Protein AF-A0A3B0SRJ9-F1 (afdb_monomer_lite)

Organism: NCBI:txid652676

Structure (mmCIF, N/CA/C/O backbone):
data_AF-A0A3B0SRJ9-F1
#
_entry.id   AF-A0A3B0SRJ9-F1
#
loop_
_atom_site.group_PDB
_atom_site.id
_atom_site.type_symbol
_atom_site.label_atom_id
_atom_site.label_alt_id
_atom_site.label_comp_id
_atom_site.label_asym_id
_atom_site.label_entity_id
_atom_site.label_seq_id
_atom_site.pdbx_PDB_ins_code
_atom_site.Cartn_x
_atom_site.Cartn_y
_atom_site.Cartn_z
_atom_site.occupancy
_atom_site.B_iso_or_equiv
_atom_site.auth_seq_id
_atom_site.auth_comp_id
_atom_site.auth_asym_id
_atom_site.auth_atom_id
_atom_site.pdbx_PDB_model_num
ATOM 1 N N . LEU A 1 1 ? 7.658 9.698 -13.520 1.00 46.25 1 LEU A N 1
ATOM 2 C CA . LEU A 1 1 ? 8.404 10.381 -14.604 1.00 46.25 1 LEU A CA 1
ATOM 3 C C . LEU A 1 1 ? 9.703 11.020 -14.106 1.00 46.25 1 LEU A C 1
ATOM 5 O O . LEU A 1 1 ? 10.735 10.687 -14.659 1.00 46.25 1 LEU A O 1
ATOM 9 N N . LEU A 1 2 ? 9.705 11.796 -13.011 1.00 41.28 2 LEU A N 1
ATOM 10 C CA . LEU A 1 2 ? 10.940 12.349 -12.409 1.00 41.28 2 LEU A CA 1
ATOM 11 C C . LEU A 1 2 ? 11.924 11.304 -11.833 1.00 41.28 2 LEU A C 1
ATOM 13 O O . LEU A 1 2 ? 13.122 11.542 -11.807 1.00 41.28 2 LEU A O 1
ATOM 17 N N . VAL A 1 3 ? 11.438 10.124 -11.431 1.00 49.16 3 VAL A N 1
ATOM 18 C CA . VAL A 1 3 ? 12.274 9.014 -10.921 1.00 49.16 3 VAL A CA 1
ATOM 19 C C . VAL A 1 3 ? 13.041 8.292 -12.041 1.00 49.16 3 VAL A C 1
ATOM 21 O O . VAL A 1 3 ? 14.076 7.693 -11.789 1.00 49.16 3 VAL A O 1
ATOM 24 N N . ALA A 1 4 ? 12.561 8.366 -13.288 1.00 49.34 4 ALA A N 1
ATOM 25 C CA . ALA A 1 4 ? 13.122 7.612 -14.412 1.00 49.34 4 ALA A CA 1
ATOM 26 C C . ALA A 1 4 ? 14.290 8.325 -15.123 1.00 49.34 4 ALA A C 1
ATOM 28 O O . ALA A 1 4 ? 14.901 7.732 -16.003 1.00 49.34 4 ALA A O 1
ATOM 29 N N . PHE A 1 5 ? 14.584 9.584 -14.769 1.00 54.41 5 PHE A N 1
ATOM 30 C CA . PHE A 1 5 ? 15.523 10.440 -15.510 1.00 54.41 5 PHE A CA 1
ATOM 31 C C . PHE A 1 5 ? 16.702 10.973 -14.684 1.00 54.41 5 PHE A C 1
ATOM 33 O O . PHE A 1 5 ? 17.517 11.711 -15.229 1.00 54.41 5 PHE A O 1
ATOM 40 N N . SER A 1 6 ? 16.804 10.655 -13.387 1.00 45.81 6 SER A N 1
ATOM 41 C CA . SER A 1 6 ? 17.746 11.363 -12.514 1.00 45.81 6 SER A CA 1
ATOM 42 C C . SER A 1 6 ? 18.942 10.529 -12.060 1.00 45.81 6 SER A C 1
ATOM 44 O O . SER A 1 6 ? 18.849 9.652 -11.204 1.00 45.81 6 SER A O 1
ATOM 46 N N . THR A 1 7 ? 20.094 10.882 -12.618 1.00 60.06 7 THR A N 1
ATOM 47 C CA . THR A 1 7 ? 21.420 10.267 -12.477 1.00 60.06 7 THR A CA 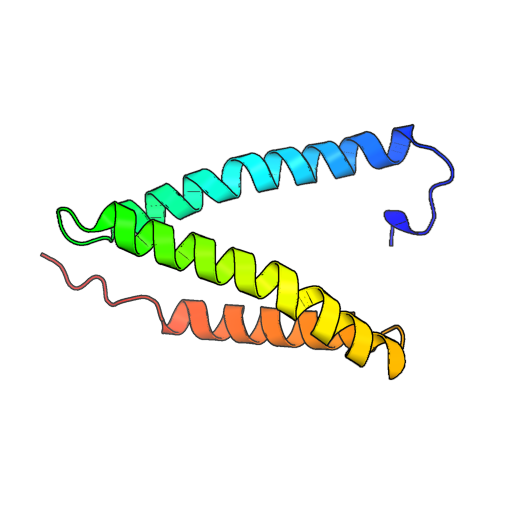1
ATOM 48 C C . THR A 1 7 ? 22.146 10.641 -11.164 1.00 60.06 7 THR A C 1
ATOM 50 O O . THR A 1 7 ? 23.371 10.586 -11.107 1.00 60.06 7 THR A O 1
ATOM 53 N N . SER A 1 8 ? 21.441 11.053 -10.093 1.00 55.62 8 SER A N 1
ATOM 54 C CA . SER A 1 8 ? 22.077 11.429 -8.811 1.00 55.62 8 SER A CA 1
ATOM 55 C C . SER A 1 8 ? 21.173 11.287 -7.574 1.00 55.62 8 SER A C 1
ATOM 57 O O . SER A 1 8 ? 20.054 11.814 -7.535 1.00 55.62 8 SER A O 1
ATOM 59 N N . LEU A 1 9 ? 21.716 10.645 -6.526 1.00 55.53 9 LEU A N 1
ATOM 60 C CA . LEU A 1 9 ? 21.114 10.383 -5.205 1.00 55.53 9 LEU A CA 1
ATOM 61 C C . LEU A 1 9 ? 20.486 11.637 -4.554 1.00 55.53 9 LEU A C 1
ATOM 63 O O . LEU A 1 9 ? 19.478 11.542 -3.853 1.00 55.53 9 LEU A O 1
ATOM 67 N N . LEU A 1 10 ? 21.053 12.821 -4.823 1.00 63.06 10 LEU A N 1
ATOM 68 C CA . LEU A 1 10 ? 20.641 14.102 -4.228 1.00 63.06 10 LEU A CA 1
ATOM 69 C C . LEU A 1 10 ? 19.248 14.575 -4.677 1.00 63.06 10 LEU A C 1
ATOM 71 O O . LEU A 1 10 ? 18.556 15.263 -3.935 1.00 63.06 10 LEU A O 1
ATOM 75 N N . SER A 1 11 ? 18.820 14.196 -5.880 1.00 58.88 11 SER A N 1
ATOM 76 C CA . SER A 1 11 ? 17.508 14.568 -6.437 1.00 58.88 11 SER A CA 1
ATOM 77 C C . SER A 1 11 ? 16.365 13.652 -5.976 1.00 58.88 11 SER A C 1
ATOM 79 O O . SER A 1 11 ? 15.203 14.056 -5.958 1.00 58.88 11 SER A O 1
ATOM 81 N N . LEU A 1 12 ? 16.699 12.421 -5.576 1.00 62.69 12 LEU A N 1
ATOM 82 C CA . LEU A 1 12 ? 15.775 11.440 -5.007 1.00 62.69 12 LEU A CA 1
ATOM 83 C C . LEU A 1 12 ? 15.463 11.744 -3.542 1.00 62.69 12 LEU A C 1
ATOM 85 O O . LEU A 1 12 ? 14.340 11.506 -3.101 1.00 62.69 12 LEU A O 1
ATOM 89 N N . ALA A 1 13 ? 16.433 12.297 -2.809 1.00 73.88 13 ALA A N 1
ATOM 90 C CA . ALA A 1 13 ? 16.318 12.602 -1.387 1.00 73.88 13 ALA A CA 1
ATOM 91 C C . ALA A 1 13 ? 15.045 13.394 -1.019 1.00 73.88 13 ALA A C 1
ATOM 93 O O . ALA A 1 13 ? 14.295 12.907 -0.177 1.00 73.88 13 ALA A O 1
ATOM 94 N N . PRO A 1 14 ? 14.707 14.539 -1.648 1.00 77.06 14 PRO A N 1
ATOM 95 C CA . PRO A 1 14 ? 13.497 15.278 -1.280 1.00 77.06 14 PRO A CA 1
ATOM 96 C C . PRO A 1 14 ? 12.200 14.509 -1.583 1.00 77.06 14 PRO A C 1
ATOM 98 O O . PRO A 1 14 ? 11.267 14.548 -0.782 1.00 77.06 14 PRO A O 1
ATOM 101 N N . GLY A 1 15 ? 12.140 13.765 -2.694 1.00 74.56 15 GLY A N 1
ATOM 102 C CA . GLY A 1 15 ? 10.978 12.934 -3.029 1.00 74.56 15 GLY A CA 1
ATOM 103 C C . GLY A 1 15 ? 10.787 11.773 -2.050 1.00 74.56 15 GLY A C 1
ATOM 104 O O . GLY A 1 15 ? 9.667 11.492 -1.627 1.00 74.56 15 GLY A O 1
ATOM 105 N N . LEU A 1 16 ? 11.887 11.139 -1.638 1.00 76.62 16 LEU A N 1
ATOM 106 C CA . LEU A 1 16 ? 11.888 10.086 -0.624 1.00 76.62 16 LEU A CA 1
ATOM 107 C C . LEU A 1 16 ? 11.536 10.622 0.762 1.00 76.62 16 LEU A C 1
ATOM 109 O O . LEU A 1 16 ? 10.786 9.964 1.473 1.00 76.62 16 LEU A O 1
ATOM 113 N N . VAL A 1 17 ? 12.021 11.809 1.136 1.00 80.94 17 VAL A N 1
ATOM 114 C CA . VAL A 1 17 ? 11.664 12.459 2.405 1.00 80.94 17 VAL A CA 1
ATOM 115 C C . VAL A 1 17 ? 10.174 12.776 2.434 1.00 80.94 17 VAL A C 1
ATOM 117 O O . VAL A 1 17 ? 9.504 12.397 3.387 1.00 80.94 17 VAL A O 1
ATOM 120 N N . LEU A 1 18 ? 9.620 13.387 1.383 1.00 81.56 18 LEU A N 1
ATOM 121 C CA . LEU A 1 18 ? 8.178 13.646 1.291 1.00 81.56 18 LEU A CA 1
ATOM 122 C C . LEU A 1 18 ? 7.355 12.358 1.373 1.00 81.56 18 LEU A C 1
ATOM 124 O O . LEU A 1 18 ? 6.360 12.310 2.095 1.00 81.56 18 LEU A O 1
ATOM 128 N N . LEU A 1 19 ? 7.783 11.307 0.669 1.00 76.88 19 LEU A N 1
ATOM 129 C CA . LEU A 1 19 ? 7.125 10.007 0.723 1.00 76.88 19 LEU A CA 1
ATOM 130 C C . LEU A 1 19 ? 7.195 9.408 2.134 1.00 76.88 19 LEU A C 1
ATOM 132 O O . LEU A 1 19 ? 6.170 8.990 2.664 1.00 76.88 19 LEU A O 1
ATOM 136 N N . ALA A 1 20 ? 8.374 9.393 2.756 1.00 79.56 20 ALA A N 1
ATOM 137 C CA . ALA A 1 20 ? 8.593 8.833 4.086 1.00 79.56 20 ALA A CA 1
ATOM 138 C C . ALA A 1 20 ? 7.804 9.589 5.160 1.00 79.56 20 ALA A C 1
ATOM 140 O O . ALA A 1 20 ? 7.133 8.969 5.982 1.00 79.56 20 ALA A O 1
ATOM 141 N N . VAL A 1 21 ? 7.824 10.920 5.112 1.00 83.00 21 VAL A N 1
ATOM 142 C CA . VAL A 1 21 ? 7.045 11.783 6.005 1.00 83.00 21 VAL A CA 1
ATOM 143 C C . VAL A 1 21 ? 5.548 11.545 5.794 1.00 83.00 21 VAL A C 1
ATOM 145 O O . VAL A 1 21 ? 4.820 11.309 6.757 1.00 83.00 21 VAL A O 1
ATOM 148 N N . GLY A 1 22 ? 5.088 11.512 4.541 1.00 78.50 22 GLY A N 1
ATOM 149 C CA . GLY A 1 22 ? 3.697 11.211 4.209 1.00 78.50 22 GLY A CA 1
ATOM 150 C C . GLY A 1 22 ? 3.247 9.849 4.743 1.00 78.50 22 GLY A C 1
ATOM 151 O O . GLY A 1 22 ? 2.205 9.753 5.390 1.00 78.50 22 GLY A O 1
ATOM 152 N N . GLN A 1 23 ? 4.043 8.797 4.542 1.00 76.19 23 GLN A N 1
ATOM 153 C CA . GLN A 1 23 ? 3.757 7.454 5.067 1.00 76.19 23 GLN A CA 1
ATOM 154 C C . GLN A 1 23 ? 3.780 7.408 6.604 1.00 76.19 23 GLN A C 1
ATOM 156 O O . GLN A 1 23 ? 2.913 6.773 7.218 1.00 76.19 23 GLN A O 1
ATOM 161 N N . GLY A 1 24 ? 4.722 8.126 7.221 1.00 77.56 24 GLY A N 1
ATOM 162 C CA . GLY A 1 24 ? 4.867 8.245 8.671 1.00 77.56 24 GLY A CA 1
ATOM 163 C C . GLY A 1 24 ? 3.659 8.894 9.344 1.00 77.56 24 GLY A C 1
ATOM 164 O O . GLY A 1 24 ? 3.263 8.455 10.418 1.00 77.56 24 GLY A O 1
ATOM 165 N N . PHE A 1 25 ? 3.019 9.870 8.694 1.00 79.19 25 PHE A N 1
ATOM 166 C CA . PHE A 1 25 ? 1.786 10.489 9.195 1.00 79.19 25 PHE A CA 1
ATOM 167 C C . PHE A 1 25 ? 0.518 9.710 8.837 1.00 79.19 25 PHE A C 1
ATOM 169 O O . PHE A 1 25 ? -0.424 9.660 9.627 1.00 79.19 25 PHE A O 1
ATOM 176 N N . THR A 1 26 ? 0.486 9.072 7.668 1.00 77.56 26 THR A N 1
ATOM 177 C CA . THR A 1 26 ? -0.707 8.366 7.176 1.00 77.56 26 THR A CA 1
ATOM 178 C C . THR A 1 26 ? -1.093 7.199 8.085 1.00 77.56 26 THR A C 1
ATOM 180 O O . THR A 1 26 ? -2.270 7.008 8.382 1.00 77.56 26 THR A O 1
ATOM 183 N N . THR A 1 27 ? -0.107 6.448 8.580 1.00 75.38 27 THR A N 1
ATOM 184 C CA . THR A 1 27 ? -0.335 5.275 9.439 1.00 75.38 27 THR A CA 1
ATOM 185 C C . THR A 1 27 ? -1.018 5.622 10.776 1.00 75.38 27 THR A C 1
ATOM 187 O O . THR A 1 27 ? -2.077 5.052 11.051 1.00 75.38 27 THR A O 1
ATOM 190 N N . PRO A 1 28 ? -0.505 6.559 11.603 1.00 74.88 28 PRO A N 1
ATOM 191 C CA . PRO A 1 28 ? -1.167 6.967 12.843 1.00 74.88 28 PRO A CA 1
ATOM 192 C C . PRO A 1 28 ? -2.467 7.749 12.604 1.00 74.88 28 PRO A C 1
ATOM 194 O O . PRO A 1 28 ? -3.409 7.587 13.378 1.00 74.88 28 PRO A O 1
ATOM 197 N N . ALA A 1 29 ? -2.573 8.542 11.530 1.00 77.56 29 ALA A N 1
ATOM 198 C CA . ALA A 1 29 ? -3.812 9.251 11.196 1.00 77.56 29 ALA A CA 1
ATOM 199 C C . ALA A 1 29 ? -4.956 8.280 10.854 1.00 77.56 29 ALA A C 1
ATOM 201 O O . ALA A 1 29 ? -6.064 8.419 11.374 1.00 77.56 29 ALA A O 1
ATOM 202 N N . LEU A 1 30 ? -4.679 7.257 10.036 1.00 72.31 30 LEU A N 1
ATOM 203 C CA . LEU A 1 30 ? -5.635 6.185 9.743 1.00 72.31 30 LEU A CA 1
ATOM 204 C C . LEU A 1 30 ? -5.967 5.376 10.994 1.00 72.31 30 LEU A C 1
ATOM 206 O O . LEU A 1 30 ? -7.139 5.113 11.248 1.00 72.31 30 LEU A O 1
ATOM 210 N N . ALA A 1 31 ? -4.959 5.016 11.791 1.00 77.00 31 ALA A N 1
ATOM 211 C CA . ALA A 1 31 ? -5.170 4.283 13.032 1.00 77.00 31 ALA A CA 1
ATOM 212 C C . ALA A 1 31 ? -6.093 5.052 13.993 1.00 77.00 31 ALA A C 1
ATOM 214 O O . ALA A 1 31 ? -7.037 4.470 14.517 1.00 77.00 31 ALA A O 1
ATOM 215 N N . SER A 1 32 ? -5.884 6.361 14.157 1.00 75.31 32 SER A N 1
ATOM 216 C CA . SER A 1 32 ? -6.736 7.230 14.978 1.00 75.31 32 SER A CA 1
ATOM 217 C C . SER A 1 32 ? -8.158 7.350 14.417 1.00 75.31 32 SER A C 1
ATOM 219 O O . SER A 1 32 ? -9.132 7.157 15.142 1.00 75.31 32 SER A O 1
ATOM 221 N N . ALA A 1 33 ? -8.305 7.566 13.105 1.00 75.12 33 ALA A N 1
ATOM 222 C CA . ALA A 1 33 ? -9.613 7.668 12.452 1.00 75.12 33 ALA A CA 1
ATOM 223 C C . ALA A 1 33 ? -10.434 6.365 12.511 1.00 75.12 33 ALA A C 1
ATOM 225 O O . ALA A 1 33 ? -11.667 6.407 12.484 1.00 75.12 33 ALA A O 1
ATOM 226 N N . ILE A 1 34 ? -9.760 5.215 12.546 1.00 73.44 34 ILE A N 1
ATOM 227 C CA . ILE A 1 34 ? -10.377 3.891 12.662 1.00 73.44 34 ILE A CA 1
ATOM 228 C C . ILE A 1 34 ? -10.687 3.571 14.126 1.00 73.44 34 ILE A C 1
ATOM 230 O O . ILE A 1 34 ? -11.793 3.131 14.425 1.00 73.44 34 ILE A O 1
ATOM 234 N N . ALA A 1 35 ? -9.752 3.836 15.041 1.00 72.88 35 ALA A N 1
ATOM 235 C CA . ALA A 1 35 ? -9.947 3.633 16.474 1.00 72.88 35 ALA A CA 1
ATOM 236 C C . ALA A 1 35 ? -11.069 4.523 17.029 1.00 72.88 35 ALA A C 1
ATOM 238 O O . ALA A 1 35 ? -11.886 4.040 17.802 1.00 72.88 35 ALA A O 1
ATOM 239 N N . GLY A 1 36 ? -11.181 5.774 16.569 1.00 75.00 36 GLY A N 1
ATOM 240 C CA . GLY A 1 36 ? -12.280 6.676 16.934 1.00 75.00 36 GLY A CA 1
ATOM 241 C C . GLY A 1 36 ? -13.656 6.259 16.395 1.00 75.00 36 GLY A C 1
ATOM 242 O O . GLY A 1 36 ? -14.666 6.792 16.837 1.00 75.00 36 GLY A O 1
ATOM 243 N N . ARG A 1 37 ? -13.714 5.309 15.451 1.00 74.31 37 ARG A N 1
ATOM 244 C CA . ARG A 1 37 ? -14.958 4.674 14.974 1.00 74.31 37 ARG A CA 1
ATOM 245 C C . ARG A 1 37 ? -15.135 3.248 15.496 1.00 74.31 37 ARG A C 1
ATOM 247 O O . ARG A 1 37 ? -16.110 2.586 15.142 1.00 74.31 37 ARG A O 1
ATOM 254 N N . ALA A 1 38 ? -14.182 2.745 16.277 1.00 73.69 38 ALA A N 1
ATOM 255 C CA . ALA A 1 38 ? -14.250 1.401 16.814 1.00 73.69 38 ALA A CA 1
ATOM 256 C C . ALA A 1 38 ? -15.193 1.375 18.029 1.00 73.69 38 ALA A C 1
ATOM 258 O O . ALA A 1 38 ? -15.131 2.279 18.858 1.00 73.69 38 ALA A O 1
ATOM 259 N N . PRO A 1 39 ? -16.028 0.331 18.177 1.00 72.38 39 PRO A N 1
ATOM 260 C CA . PRO A 1 39 ? -16.799 0.117 19.398 1.00 72.38 39 PRO A CA 1
ATOM 261 C C . PRO A 1 39 ? -15.883 0.002 20.622 1.00 72.38 39 PRO A C 1
ATOM 263 O O . PRO A 1 39 ? -14.760 -0.506 20.503 1.00 72.38 39 PRO A O 1
ATOM 266 N N . ASP A 1 40 ? -16.384 0.400 21.793 1.00 76.25 40 ASP A N 1
ATOM 267 C CA . ASP A 1 40 ? -15.632 0.373 23.052 1.00 76.25 40 ASP A CA 1
ATOM 268 C C . ASP A 1 40 ? -14.929 -0.975 23.276 1.00 76.25 40 ASP A C 1
ATOM 270 O O . ASP A 1 40 ? -15.503 -2.054 23.105 1.00 76.25 40 ASP A O 1
ATOM 274 N N . GLY A 1 41 ? -13.633 -0.914 23.598 1.00 76.50 41 GLY A N 1
ATOM 275 C CA . GLY A 1 41 ? -12.792 -2.093 23.831 1.00 76.50 41 GLY A CA 1
ATOM 276 C C . GLY A 1 41 ? -12.398 -2.897 22.582 1.00 76.50 41 GLY A C 1
ATOM 277 O O . GLY A 1 41 ? -11.632 -3.852 22.705 1.00 76.50 41 GLY A O 1
ATOM 278 N N . ARG A 1 42 ? -12.850 -2.532 21.370 1.00 80.06 42 ARG A N 1
ATOM 279 C CA . ARG A 1 42 ? -12.531 -3.261 20.120 1.00 80.06 42 ARG A CA 1
ATOM 280 C C . ARG A 1 42 ? -11.504 -2.580 19.215 1.00 80.06 42 ARG A C 1
ATOM 282 O O . ARG A 1 42 ? -11.160 -3.149 18.180 1.00 80.06 42 ARG A O 1
ATOM 289 N N . ALA A 1 43 ? -10.957 -1.425 19.595 1.00 78.19 43 ALA A N 1
ATOM 290 C CA . ALA A 1 43 ? -9.972 -0.694 18.788 1.00 78.19 43 ALA A CA 1
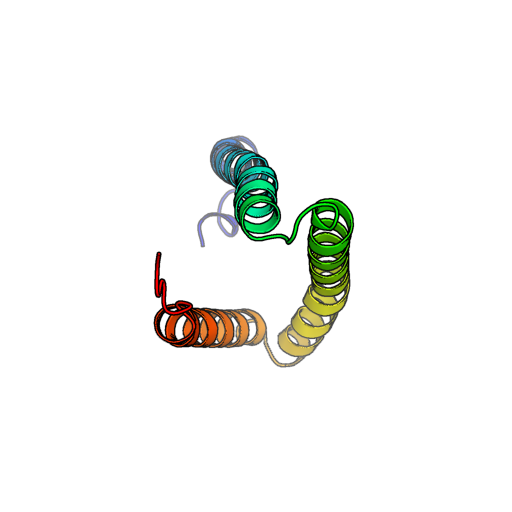ATOM 291 C C . ALA A 1 43 ? -8.774 -1.564 18.357 1.00 78.19 43 ALA A C 1
ATOM 293 O O . ALA A 1 43 ? -8.369 -1.513 17.199 1.00 78.19 43 ALA A O 1
ATOM 294 N N . GLY A 1 44 ? -8.267 -2.434 19.241 1.00 80.12 44 GLY A N 1
ATOM 295 C CA . GLY A 1 44 ? -7.181 -3.365 18.912 1.00 80.12 44 GLY A CA 1
ATOM 296 C C . GLY A 1 44 ? -7.541 -4.373 17.813 1.00 80.12 44 GLY A C 1
ATOM 297 O O . GLY A 1 44 ? -6.715 -4.653 16.949 1.00 80.12 44 GLY A O 1
ATOM 298 N N . VAL A 1 45 ? -8.787 -4.862 17.783 1.00 81.81 45 VAL A N 1
ATOM 299 C CA . VAL A 1 45 ? -9.273 -5.782 16.738 1.00 81.81 45 VAL A CA 1
ATOM 300 C C . VAL A 1 45 ? -9.391 -5.056 15.402 1.00 81.81 45 VAL A C 1
ATOM 302 O O . VAL A 1 45 ? -8.929 -5.568 14.385 1.00 81.81 45 VAL A O 1
ATOM 305 N N . VAL A 1 46 ? -9.959 -3.846 15.393 1.00 81.25 46 VAL A N 1
ATOM 306 C CA . VAL A 1 46 ? -10.126 -3.072 14.153 1.00 81.25 46 VAL A CA 1
ATOM 307 C C . VAL A 1 46 ? -8.765 -2.647 13.583 1.00 81.25 46 VAL A C 1
ATOM 309 O O . VAL A 1 46 ? -8.530 -2.769 12.380 1.00 81.25 46 VAL A O 1
ATOM 312 N N . LEU A 1 47 ? -7.826 -2.236 14.442 1.00 83.62 47 LEU A N 1
ATOM 313 C CA . LEU A 1 47 ? -6.441 -1.970 14.044 1.00 83.62 47 LEU A CA 1
ATOM 314 C C . LEU A 1 47 ? -5.730 -3.240 13.559 1.00 83.62 47 LEU A C 1
ATOM 316 O O . LEU A 1 47 ? -4.992 -3.180 12.578 1.00 83.62 47 LEU A O 1
ATOM 320 N N . GLY A 1 48 ? -5.980 -4.390 14.189 1.00 84.62 48 GLY A N 1
ATOM 321 C CA . GLY A 1 48 ? -5.467 -5.686 13.744 1.00 84.62 48 GLY A CA 1
ATOM 322 C C . GLY A 1 48 ? -5.917 -6.026 12.322 1.00 84.62 48 GLY A C 1
ATOM 323 O O . GLY A 1 48 ? -5.079 -6.321 11.474 1.00 84.62 48 GLY A O 1
ATOM 324 N N . VAL A 1 49 ? -7.213 -5.882 12.024 1.00 85.62 49 VAL A N 1
ATOM 325 C CA . VAL A 1 49 ? -7.759 -6.086 10.669 1.00 85.62 49 VAL A CA 1
ATOM 326 C C . VAL A 1 49 ? -7.132 -5.118 9.662 1.00 85.62 49 VAL A C 1
ATOM 328 O O . VAL A 1 49 ? -6.733 -5.547 8.580 1.00 85.62 49 VAL A O 1
ATOM 331 N N . GLN A 1 50 ? -6.977 -3.839 10.020 1.00 82.31 50 GLN A N 1
ATOM 332 C CA . GLN A 1 50 ? -6.310 -2.843 9.173 1.00 82.31 50 GLN A CA 1
ATOM 333 C C . GLN A 1 50 ? -4.869 -3.262 8.831 1.00 82.31 50 GLN A C 1
ATOM 335 O O . GLN A 1 50 ? -4.454 -3.194 7.671 1.00 82.31 50 GLN A O 1
ATOM 340 N N . GLN A 1 51 ? -4.105 -3.723 9.824 1.00 85.75 51 GLN A N 1
ATOM 341 C CA . GLN A 1 51 ? -2.727 -4.180 9.629 1.00 85.75 51 GLN A CA 1
ATOM 342 C C . GLN A 1 51 ? -2.660 -5.467 8.797 1.00 85.75 51 GLN A C 1
ATOM 344 O O . GLN A 1 51 ? -1.813 -5.570 7.907 1.00 85.75 51 GLN A O 1
ATOM 349 N N . SER A 1 52 ? -3.570 -6.420 9.018 1.00 90.12 52 SER A N 1
ATOM 350 C CA . SER A 1 52 ? -3.671 -7.642 8.210 1.00 90.12 52 SER A CA 1
ATOM 351 C C . SER A 1 52 ? -4.021 -7.337 6.754 1.00 90.12 52 SER A C 1
ATOM 353 O O . SER A 1 52 ? -3.373 -7.870 5.855 1.00 90.12 52 SER A O 1
ATOM 355 N N . ALA A 1 53 ? -4.975 -6.436 6.503 1.00 86.12 53 ALA A N 1
ATOM 356 C CA . ALA A 1 53 ? -5.323 -5.992 5.155 1.00 86.12 53 ALA A CA 1
ATOM 357 C C . ALA A 1 53 ? -4.133 -5.304 4.463 1.00 86.12 53 ALA A C 1
ATOM 359 O O . ALA A 1 53 ? -3.823 -5.610 3.311 1.00 86.12 53 ALA A O 1
ATOM 360 N N . GLY A 1 54 ? -3.406 -4.436 5.176 1.00 85.81 54 GLY A N 1
ATOM 361 C CA . GLY A 1 54 ? -2.184 -3.808 4.663 1.00 85.81 54 GLY A CA 1
ATOM 362 C C . GLY A 1 54 ? -1.043 -4.804 4.412 1.00 85.81 54 GLY A C 1
ATOM 363 O O . GLY A 1 54 ? -0.289 -4.666 3.447 1.00 85.81 54 GLY A O 1
ATOM 364 N N . GLY A 1 55 ? -0.908 -5.832 5.252 1.00 87.31 55 GLY A N 1
ATOM 365 C CA . GLY A 1 55 ? 0.018 -6.946 5.040 1.00 87.31 55 GLY A CA 1
ATOM 366 C C . GLY A 1 55 ? -0.334 -7.752 3.791 1.00 87.31 55 GLY A C 1
ATOM 367 O O . GLY A 1 55 ? 0.528 -7.983 2.945 1.00 87.31 55 GLY A O 1
ATOM 368 N N . LEU A 1 56 ? -1.611 -8.096 3.625 1.00 90.00 56 LEU A N 1
ATOM 369 C CA . LEU A 1 56 ? -2.103 -8.816 2.455 1.00 90.00 56 LEU A CA 1
ATOM 370 C C . LEU A 1 56 ? -1.892 -8.007 1.169 1.00 90.00 56 LEU A C 1
ATOM 372 O O . LEU A 1 56 ? -1.413 -8.553 0.178 1.00 90.00 56 LEU A O 1
ATOM 376 N N . ALA A 1 57 ? -2.155 -6.699 1.195 1.00 86.06 57 ALA A N 1
ATOM 377 C CA . ALA A 1 57 ? -1.899 -5.808 0.065 1.00 86.06 57 ALA A CA 1
ATOM 378 C C . ALA A 1 57 ? -0.412 -5.769 -0.329 1.00 86.06 57 ALA A C 1
ATOM 380 O O . ALA A 1 57 ? -0.096 -5.720 -1.516 1.00 86.06 57 ALA A O 1
ATOM 381 N N . ARG A 1 58 ? 0.512 -5.850 0.638 1.00 86.94 58 ARG A N 1
ATOM 382 C CA . ARG A 1 58 ? 1.959 -5.923 0.362 1.00 86.94 58 ARG A CA 1
ATOM 383 C C . ARG A 1 58 ? 2.394 -7.236 -0.286 1.00 86.94 58 ARG A C 1
ATOM 385 O O . ARG A 1 58 ? 3.408 -7.238 -0.972 1.00 86.94 58 ARG A O 1
ATOM 392 N N . VAL A 1 59 ? 1.646 -8.322 -0.097 1.00 92.25 59 VAL A N 1
ATOM 393 C CA . VAL A 1 59 ? 1.907 -9.612 -0.756 1.00 92.25 59 VAL A CA 1
ATOM 394 C C . VAL A 1 59 ? 1.232 -9.660 -2.123 1.00 92.25 59 VAL A C 1
ATOM 396 O O . VAL A 1 59 ? 1.880 -9.926 -3.131 1.00 92.25 59 VAL A O 1
ATOM 399 N N . LEU A 1 60 ? -0.066 -9.359 -2.179 1.00 90.50 60 LEU A N 1
ATOM 400 C CA . LEU A 1 60 ? -0.849 -9.442 -3.411 1.00 90.50 60 LEU A CA 1
ATOM 401 C C . LEU A 1 60 ? -0.488 -8.344 -4.414 1.00 90.50 60 LEU A C 1
ATOM 403 O O . LEU A 1 60 ? -0.541 -8.587 -5.616 1.00 90.50 60 LEU A O 1
ATOM 407 N N . GLY A 1 61 ? -0.094 -7.158 -3.946 1.00 85.62 61 GLY A N 1
ATOM 408 C CA . GLY A 1 61 ? 0.252 -6.016 -4.793 1.00 85.62 61 GLY A CA 1
ATOM 409 C C . GLY A 1 61 ? 1.382 -6.323 -5.782 1.00 85.62 61 GLY A C 1
ATOM 410 O O . GLY A 1 61 ? 1.166 -6.180 -6.984 1.00 85.62 61 GLY A O 1
ATOM 411 N N . PRO A 1 62 ? 2.560 -6.790 -5.326 1.00 89.19 62 PRO A N 1
ATOM 412 C CA . PRO A 1 62 ? 3.649 -7.194 -6.214 1.00 89.19 62 PRO A CA 1
ATOM 413 C C . PRO A 1 62 ? 3.297 -8.379 -7.114 1.00 89.19 62 PRO A C 1
ATOM 415 O O . PRO A 1 62 ? 3.702 -8.387 -8.272 1.00 89.19 62 PRO A O 1
ATOM 418 N N . ILE A 1 63 ? 2.523 -9.354 -6.623 1.00 91.75 63 ILE A N 1
ATOM 419 C CA . ILE A 1 63 ? 2.109 -10.521 -7.419 1.00 91.75 63 ILE A CA 1
ATOM 420 C C . ILE A 1 63 ? 1.211 -10.075 -8.579 1.00 91.75 63 ILE A C 1
ATOM 422 O O . ILE A 1 63 ? 1.512 -10.349 -9.740 1.00 91.75 63 ILE A O 1
ATOM 426 N N . ALA A 1 64 ? 0.146 -9.328 -8.282 1.00 87.19 64 ALA A N 1
ATOM 427 C CA . ALA A 1 64 ? -0.755 -8.788 -9.295 1.00 87.19 64 ALA A CA 1
ATOM 428 C C . ALA A 1 64 ? -0.026 -7.812 -10.230 1.00 87.19 64 ALA A C 1
ATOM 430 O O . ALA A 1 64 ? -0.175 -7.888 -11.448 1.00 87.19 64 ALA A O 1
ATOM 431 N N . GLY A 1 65 ? 0.811 -6.931 -9.677 1.00 85.31 65 GLY A N 1
ATOM 432 C CA . GLY A 1 65 ? 1.618 -5.984 -10.442 1.00 85.31 65 GLY A CA 1
ATOM 433 C C . GLY A 1 65 ? 2.602 -6.669 -11.390 1.00 85.31 65 GLY A C 1
ATOM 434 O O . GLY A 1 65 ? 2.719 -6.247 -12.536 1.00 85.31 65 GLY A O 1
ATOM 435 N N . GLY A 1 66 ? 3.256 -7.745 -10.951 1.00 86.81 66 GLY A N 1
ATOM 436 C CA . GLY A 1 66 ? 4.183 -8.540 -11.757 1.00 86.81 66 GLY A CA 1
ATOM 437 C C . GLY A 1 66 ? 3.489 -9.281 -12.899 1.00 86.81 66 GLY A C 1
ATOM 438 O O . GLY A 1 66 ? 3.965 -9.235 -14.032 1.00 86.81 66 GLY A O 1
ATOM 439 N N . ILE A 1 67 ? 2.325 -9.887 -12.636 1.00 90.31 67 ILE A N 1
ATOM 440 C CA . ILE A 1 67 ? 1.502 -10.526 -13.679 1.00 90.31 67 ILE A CA 1
ATOM 441 C C . ILE A 1 67 ? 1.062 -9.488 -14.720 1.00 90.31 67 ILE A C 1
ATOM 443 O O . ILE A 1 67 ? 1.203 -9.712 -15.921 1.00 90.31 67 ILE A O 1
ATOM 447 N N . LEU A 1 68 ? 0.581 -8.323 -14.277 1.00 87.06 68 LEU A N 1
ATOM 448 C CA . LEU A 1 68 ? 0.185 -7.238 -15.179 1.00 87.06 68 LEU A CA 1
ATOM 449 C C . LEU A 1 68 ? 1.378 -6.697 -15.974 1.00 87.06 68 LEU A C 1
ATOM 451 O O . LEU A 1 68 ? 1.248 -6.428 -17.166 1.00 87.06 68 LEU A O 1
ATOM 455 N N . PHE A 1 69 ? 2.547 -6.579 -15.346 1.00 87.25 69 PHE A N 1
ATOM 456 C CA . PHE A 1 69 ? 3.772 -6.146 -16.013 1.00 87.25 69 PHE A CA 1
ATOM 457 C C . PHE A 1 69 ? 4.205 -7.120 -17.116 1.00 87.25 69 PHE A C 1
ATOM 459 O O . PHE A 1 69 ? 4.657 -6.666 -18.166 1.00 87.25 69 PHE A O 1
ATOM 466 N N . ALA A 1 70 ? 4.011 -8.430 -16.920 1.00 85.44 70 ALA A N 1
ATOM 467 C CA . ALA A 1 70 ? 4.295 -9.448 -17.935 1.00 85.44 70 ALA A CA 1
ATOM 468 C C . ALA A 1 70 ? 3.414 -9.303 -19.191 1.00 85.44 70 ALA A C 1
ATOM 470 O O . ALA A 1 70 ? 3.864 -9.614 -20.290 1.00 85.44 70 ALA A O 1
ATOM 471 N N . VAL A 1 71 ? 2.187 -8.788 -19.047 1.00 85.62 71 VAL A N 1
ATOM 472 C CA . VAL A 1 71 ? 1.297 -8.456 -20.178 1.00 85.62 71 VAL A CA 1
ATOM 473 C C . VAL A 1 71 ? 1.712 -7.139 -20.846 1.00 85.62 71 VAL A C 1
ATOM 475 O O . VAL A 1 71 ? 1.558 -6.967 -22.053 1.00 85.62 71 VAL A O 1
ATOM 478 N N . GLY A 1 72 ? 2.269 -6.201 -20.079 1.00 84.25 72 GLY A N 1
ATOM 479 C CA . GLY A 1 72 ? 2.901 -5.005 -20.619 1.00 84.25 72 GLY A CA 1
ATOM 480 C C . GLY A 1 72 ? 3.250 -3.979 -19.547 1.00 84.25 72 GLY A C 1
ATOM 481 O O . GLY A 1 72 ? 2.508 -3.766 -18.590 1.00 84.25 72 GLY A O 1
ATOM 482 N N . ILE A 1 73 ? 4.343 -3.244 -19.762 1.00 84.38 73 ILE A N 1
ATOM 483 C CA . ILE A 1 73 ? 4.891 -2.269 -18.801 1.00 84.38 73 ILE A CA 1
ATOM 484 C C . ILE A 1 73 ? 3.899 -1.176 -18.363 1.00 84.38 73 ILE A C 1
ATOM 486 O O . ILE A 1 73 ? 4.030 -0.610 -17.281 1.00 84.38 73 ILE A O 1
ATOM 490 N N . ARG A 1 74 ? 2.887 -0.875 -19.189 1.00 85.06 74 ARG A N 1
ATOM 491 C CA . ARG A 1 74 ? 1.859 0.146 -18.911 1.00 85.06 74 ARG A CA 1
ATOM 492 C C . ARG A 1 74 ? 0.656 -0.397 -18.129 1.00 85.06 74 ARG A C 1
ATOM 494 O O . ARG A 1 74 ? -0.038 0.382 -17.479 1.00 85.06 74 ARG A O 1
ATOM 501 N N . MET A 1 75 ? 0.415 -1.707 -18.167 1.00 87.06 75 MET A N 1
ATOM 502 C CA . MET A 1 75 ? -0.759 -2.353 -17.571 1.00 87.06 75 MET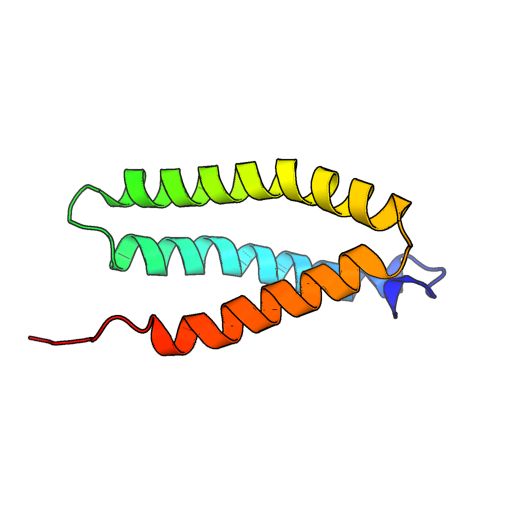 A CA 1
ATOM 503 C C . MET A 1 75 ? -0.877 -2.176 -16.049 1.00 87.06 75 MET A C 1
ATOM 505 O O . MET A 1 75 ? -1.966 -1.805 -15.610 1.00 87.06 75 MET A O 1
ATOM 509 N N . PRO A 1 76 ? 0.178 -2.356 -15.222 1.00 87.06 76 PRO A N 1
ATOM 510 C CA . PRO A 1 76 ? 0.035 -2.182 -13.774 1.00 87.06 76 PRO A CA 1
ATOM 511 C C . PRO A 1 76 ? -0.357 -0.747 -13.399 1.00 87.06 76 PRO A C 1
ATOM 513 O O . PRO A 1 76 ? -1.129 -0.548 -12.466 1.00 87.06 76 PRO A O 1
ATOM 516 N N . TYR A 1 77 ? 0.098 0.251 -14.164 1.00 85.75 77 TYR A N 1
ATOM 517 C CA . TYR A 1 77 ? -0.264 1.652 -13.943 1.00 85.75 77 TYR A CA 1
ATOM 518 C C . TYR A 1 77 ? -1.710 1.957 -1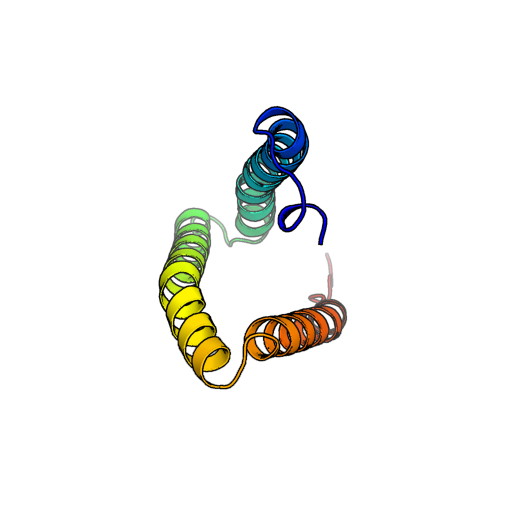4.341 1.00 85.75 77 TYR A C 1
ATOM 520 O O . TYR A 1 77 ? -2.407 2.643 -13.598 1.00 85.75 77 TYR A O 1
ATOM 528 N N . LEU A 1 78 ? -2.176 1.439 -15.484 1.00 87.38 78 LEU A N 1
ATOM 529 C CA . LEU A 1 78 ? -3.560 1.633 -15.935 1.00 87.38 78 LEU A CA 1
ATOM 530 C C . LEU A 1 78 ? -4.560 0.967 -14.988 1.00 87.38 78 LEU A C 1
ATOM 532 O O . LEU A 1 78 ? -5.561 1.580 -14.620 1.00 87.38 78 LEU A O 1
ATOM 536 N N . VAL A 1 79 ? -4.266 -0.259 -14.551 1.00 87.31 79 VAL A N 1
ATOM 537 C CA . VAL A 1 79 ? -5.104 -0.971 -13.580 1.00 87.31 79 VAL A CA 1
ATOM 538 C C . VAL A 1 79 ? -5.100 -0.252 -12.234 1.00 87.31 79 VAL A C 1
ATOM 540 O O . VAL A 1 79 ? -6.169 -0.049 -11.664 1.00 87.31 79 VAL A O 1
ATOM 543 N N . ALA A 1 80 ? -3.940 0.203 -11.748 1.00 85.12 80 ALA A N 1
ATOM 544 C CA . ALA A 1 80 ? -3.872 0.988 -10.517 1.00 85.12 80 ALA A CA 1
ATOM 545 C C . ALA A 1 80 ? -4.708 2.274 -10.614 1.00 85.12 80 ALA A C 1
ATOM 547 O O . ALA A 1 80 ? -5.499 2.550 -9.717 1.00 85.12 80 ALA A O 1
ATOM 548 N N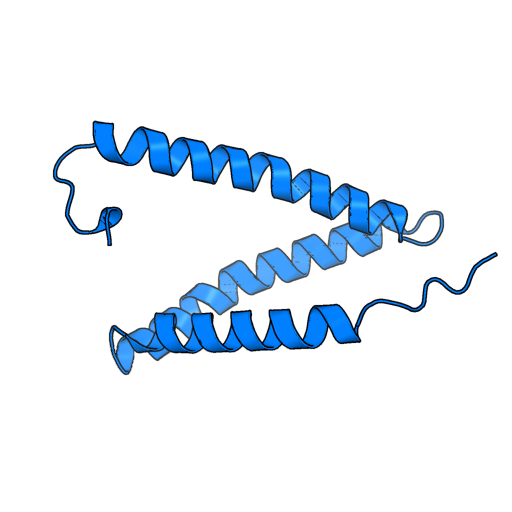 . ALA A 1 81 ? -4.604 3.018 -11.720 1.00 86.44 81 ALA A N 1
ATOM 549 C CA . ALA A 1 81 ? -5.391 4.229 -11.941 1.00 86.44 81 ALA A CA 1
ATOM 550 C C . ALA A 1 81 ? -6.904 3.948 -11.939 1.00 86.44 81 ALA A C 1
ATOM 552 O O . ALA A 1 81 ? -7.661 4.681 -11.302 1.00 86.44 81 ALA A O 1
ATOM 553 N N . LEU A 1 82 ? -7.341 2.866 -12.594 1.00 89.75 82 LEU A N 1
ATOM 554 C CA . LEU A 1 82 ? -8.749 2.467 -12.625 1.00 89.75 82 LEU A CA 1
ATOM 555 C C . LEU A 1 82 ? -9.257 2.063 -11.234 1.00 89.75 82 LEU A C 1
ATOM 557 O O . LEU A 1 82 ? -10.339 2.486 -10.832 1.00 89.75 82 LEU A O 1
ATOM 561 N N . VAL A 1 83 ? -8.472 1.289 -10.480 1.00 86.38 83 VAL A N 1
ATOM 562 C CA . VAL A 1 83 ? -8.814 0.891 -9.106 1.00 86.38 83 VAL A CA 1
ATOM 563 C C . VAL A 1 83 ? -8.895 2.114 -8.195 1.00 86.38 83 VAL A C 1
ATOM 565 O O . VAL A 1 83 ? -9.863 2.259 -7.451 1.00 86.38 83 VAL A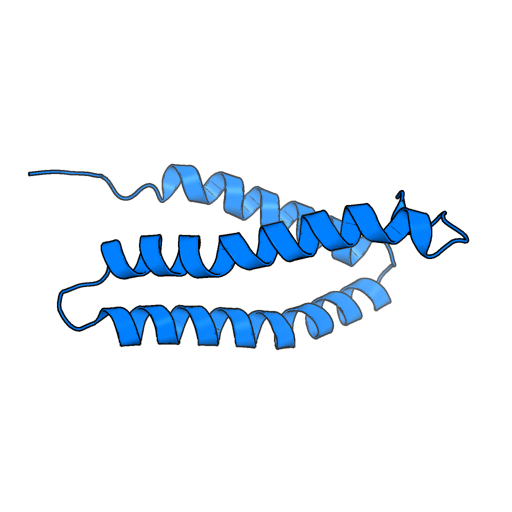 O 1
ATOM 568 N N . THR A 1 84 ? -7.926 3.030 -8.269 1.00 85.69 84 THR A N 1
ATOM 569 C CA . THR A 1 84 ? -7.948 4.276 -7.492 1.00 85.69 84 THR A CA 1
ATOM 570 C C . THR A 1 84 ? -9.164 5.131 -7.839 1.00 85.69 84 THR A C 1
ATOM 572 O O . THR A 1 84 ? -9.812 5.652 -6.932 1.00 85.69 84 THR A O 1
ATOM 575 N N . LEU A 1 85 ? -9.517 5.238 -9.123 1.00 87.69 85 LEU A N 1
ATOM 576 C CA . LEU A 1 85 ? -10.712 5.956 -9.560 1.00 87.69 85 LEU A CA 1
ATOM 577 C C . LEU A 1 85 ? -11.989 5.299 -9.023 1.00 87.69 85 LEU A C 1
ATOM 579 O O . LEU A 1 85 ? -12.844 5.992 -8.481 1.00 87.69 85 LEU A O 1
ATOM 583 N N . ALA A 1 86 ? -12.101 3.972 -9.110 1.00 86.69 86 ALA A N 1
ATOM 584 C CA . ALA A 1 86 ? -13.242 3.237 -8.570 1.00 86.69 86 ALA A CA 1
ATOM 585 C C . ALA A 1 86 ? -13.404 3.477 -7.061 1.00 86.69 86 ALA A C 1
ATOM 587 O O . ALA A 1 86 ? -14.500 3.784 -6.597 1.00 86.69 86 ALA A O 1
ATOM 588 N N . VAL A 1 87 ? -12.306 3.430 -6.300 1.00 84.69 87 VAL A N 1
ATOM 589 C CA . VAL A 1 87 ? -12.314 3.746 -4.865 1.00 84.69 87 VAL A CA 1
ATOM 590 C C . VAL A 1 87 ? -12.768 5.189 -4.628 1.00 84.69 87 VAL A C 1
ATOM 592 O O . VAL A 1 87 ? -13.649 5.419 -3.805 1.00 84.69 87 VAL A O 1
ATOM 595 N N . LEU A 1 88 ? -12.242 6.159 -5.376 1.00 84.25 88 LEU A N 1
ATOM 596 C CA . LEU A 1 88 ? -12.639 7.568 -5.274 1.00 84.25 88 LEU A CA 1
ATOM 597 C C . LEU A 1 88 ? -14.119 7.818 -5.576 1.00 84.25 88 LEU A C 1
ATOM 599 O O . LEU A 1 88 ? -14.684 8.746 -5.008 1.00 84.25 88 LEU A O 1
ATOM 603 N N . LEU A 1 89 ? -14.747 7.018 -6.437 1.00 83.88 89 LEU A N 1
ATOM 604 C CA . LEU A 1 89 ? -16.177 7.121 -6.753 1.00 83.88 89 LEU A CA 1
ATOM 605 C C . LEU A 1 89 ? -17.064 6.439 -5.697 1.00 83.88 89 LEU A C 1
ATOM 607 O O . LEU A 1 89 ? -18.177 6.898 -5.426 1.00 83.88 89 LEU A O 1
ATOM 611 N N . VAL A 1 90 ? -16.569 5.375 -5.062 1.00 80.75 90 VAL A N 1
ATOM 612 C CA . VAL A 1 90 ? -17.291 4.641 -4.009 1.00 80.75 90 VAL A CA 1
ATOM 613 C C . VAL A 1 90 ? -17.163 5.321 -2.640 1.00 80.75 90 VAL A C 1
ATOM 615 O O . VAL A 1 90 ? -18.113 5.345 -1.866 1.00 80.75 90 VAL A O 1
ATOM 618 N N . LEU A 1 91 ? -16.025 5.939 -2.325 1.00 73.81 91 LEU A N 1
ATOM 619 C CA . LEU A 1 91 ? -15.819 6.651 -1.056 1.00 73.81 91 LEU A CA 1
ATOM 620 C C . LEU A 1 91 ? -16.863 7.749 -0.743 1.00 73.81 91 LEU A C 1
ATOM 622 O O . LEU A 1 91 ? -17.314 7.811 0.402 1.00 73.81 91 LEU A O 1
ATOM 626 N N . PRO A 1 92 ? -17.288 8.616 -1.684 1.00 66.94 92 PRO A N 1
ATOM 627 C CA . PRO A 1 92 ? -18.319 9.615 -1.413 1.00 66.94 92 PRO A CA 1
ATOM 628 C C . PRO A 1 92 ? -19.714 9.003 -1.228 1.00 66.94 92 PRO A C 1
ATOM 630 O O . PRO A 1 92 ? -20.519 9.590 -0.509 1.00 66.94 92 PRO A O 1
ATOM 633 N N . SER A 1 93 ? -19.992 7.831 -1.812 1.00 59.25 93 SER A N 1
ATOM 634 C CA . SER A 1 93 ? -21.264 7.108 -1.647 1.00 59.25 93 SER A CA 1
ATOM 635 C C . SER A 1 93 ? -21.285 6.215 -0.402 1.00 59.25 93 SER A C 1
ATOM 637 O O . SER A 1 93 ? -22.345 5.986 0.173 1.00 59.25 93 SER A O 1
ATOM 639 N N . ALA A 1 94 ? -20.117 5.789 0.077 1.00 56.09 94 ALA A N 1
ATOM 640 C CA . ALA A 1 94 ? -19.941 5.058 1.325 1.00 56.09 94 ALA A CA 1
ATOM 641 C C . ALA A 1 94 ? -19.796 5.969 2.551 1.00 56.09 94 ALA A C 1
ATOM 643 O O . ALA A 1 94 ? -19.511 5.453 3.631 1.00 56.09 94 ALA A O 1
ATOM 644 N N . ARG A 1 95 ? -19.982 7.297 2.414 1.00 56.06 95 ARG A N 1
ATOM 645 C CA . ARG A 1 95 ? -20.117 8.204 3.564 1.00 56.06 95 ARG A CA 1
ATOM 646 C C . ARG A 1 95 ? -21.206 7.624 4.465 1.00 56.06 95 ARG A C 1
ATOM 648 O O . ARG A 1 95 ? -22.378 7.683 4.090 1.00 56.06 95 ARG A O 1
ATOM 655 N N . PRO A 1 96 ? -20.854 7.048 5.627 1.00 50.78 96 PRO A N 1
ATOM 656 C CA . PRO A 1 96 ? -21.851 6.566 6.551 1.00 50.78 96 PRO A CA 1
ATOM 657 C C . PRO A 1 96 ? -22.591 7.813 6.986 1.00 50.78 96 PRO A C 1
ATOM 659 O O . PRO A 1 96 ? -21.989 8.734 7.539 1.00 50.78 96 PRO A O 1
ATOM 662 N N . SER A 1 97 ? -23.866 7.854 6.621 1.00 53.09 97 SER A N 1
ATOM 663 C CA . SER A 1 97 ? -24.899 8.677 7.219 1.00 53.09 97 SER A CA 1
ATOM 664 C C . SER A 1 97 ? -24.550 8.940 8.685 1.00 53.09 97 SER A C 1
ATOM 666 O O . SER A 1 97 ? -24.822 8.098 9.539 1.00 53.09 97 SER A O 1
ATOM 668 N N . GLN A 1 98 ? -23.953 10.107 8.959 1.00 53.06 98 GLN A N 1
ATOM 669 C CA . GLN A 1 98 ? -23.873 10.726 10.280 1.00 53.06 98 GLN A CA 1
ATOM 670 C C . GLN A 1 98 ? -25.291 11.127 10.702 1.00 53.06 98 GLN A C 1
ATOM 672 O O . GLN A 1 98 ? -25.609 12.296 10.882 1.00 53.06 98 GLN A O 1
ATOM 677 N N . ARG A 1 99 ? -26.174 10.135 10.815 1.00 47.34 99 ARG A N 1
ATOM 678 C CA . ARG A 1 99 ? -27.369 10.256 11.633 1.00 47.34 99 ARG A CA 1
ATOM 679 C C . ARG A 1 99 ? -26.896 10.072 13.069 1.00 47.34 99 ARG A C 1
ATOM 681 O O . ARG A 1 99 ? -26.742 8.951 13.540 1.00 47.34 99 ARG A O 1
ATOM 688 N N . GLU A 1 100 ? -26.515 11.219 13.623 1.00 45.44 100 GLU A N 1
ATOM 689 C CA . GLU A 1 100 ? -26.796 11.733 14.972 1.00 45.44 100 GLU A CA 1
ATOM 690 C C . GLU A 1 100 ? -27.860 10.952 15.775 1.00 45.44 100 GLU A C 1
ATOM 692 O O . GLU A 1 100 ? -28.742 10.328 15.169 1.00 45.44 100 GLU A O 1
ATOM 697 N N . PRO A 1 101 ? -27.818 10.990 17.125 1.00 48.53 101 PRO A N 1
ATOM 698 C CA . PRO A 1 101 ? -27.539 12.183 17.949 1.00 48.53 101 PRO A CA 1
ATOM 699 C C . PRO A 1 101 ? -26.468 12.052 19.040 1.00 48.53 101 PRO A C 1
ATOM 701 O O . PRO A 1 101 ? -26.085 10.915 19.393 1.00 48.53 101 PRO A O 1
#

InterPro domains:
  IPR011701 Major facilitator superfamily [PF07690] (2-94)
  IPR020846 Major facilitator superfamily domain [PS50850] (1-101)
  IPR036259 MFS transporter superfamily [G3DSA:1.20.1250.20] (1-100)
  IPR036259 MFS transporter superfamily [SSF103473] (1-96)
  IPR050171 Major Facilitator Superfamily (MFS) Transporters [PTHR23517] (1-93)

Radius of gyration: 18.02 Å; chains: 1; bounding box: 50×26×44 Å

Secondary structure (DSSP, 8-state):
-GGGS---HHHHHHHHHHHHHHHHHHHHHHHHHHHTTSPTT-HHHHHHHHHHHHHHHHHHHHHHHHHHHHH-TTHHHHHHHHHHHHHHHHHHHS-------

Sequence (101 aa):
LLVAFSTSLLSLAPGLVLLAVGQGFTTPALASAIAGRAPDGRAGVVLGVQQSAGGLARVLGPIAGGILFAVGIRMPYLVAALVTLAVLLVLPSARPSQREP

Foldseek 3Di:
DQVVPDPDPVSVVVVVVVVVVCVVVVLVVVLVVQLVVDPPPCSVVSNVVVVVVVVVCVVVVCVVLVVLVVVHVCRSVVVVVVVVVVCVVVVVVPPPPPPDD

pLDDT: mean 76.01, std 13.13, range [41.28, 92.25]